Protein AF-A0AAX1EK00-F1 (afdb_monomer_lite)

Sequence (126 aa):
MDHYMSIADNIPKMEMKADSQSQAWARSARNVLIITCESIAETINQANVYAQKQDNPFFCLPANKQLTASVLNELIQQTYKEIPELQKDRMTVSEVAWIAVKKNFPCKQRSTHAKEMEHVSALFSH

Foldseek 3Di:
DVVLVVLVVCLVVLVVDPDPVSVVSSVVSVVVLQVVQVVLQVVLVVVQVVCVVVVGGLFADPPPDGSHSVNLSVLLVVQLVVDDPVCNVVDDSSRSSSVSRCVVGPDDPPPPVVVVVVVVVVVPPD

Radius of gyration: 20.54 Å; chains: 1; bounding box: 54×29×65 Å

Structure (mmCIF, N/CA/C/O backbone):
data_AF-A0AAX1EK00-F1
#
_entry.id   AF-A0AAX1EK00-F1
#
loop_
_atom_site.group_PDB
_atom_site.id
_atom_site.type_symbol
_atom_site.label_atom_id
_atom_site.label_alt_id
_atom_site.label_comp_id
_atom_site.label_asym_id
_atom_site.label_entity_id
_atom_site.label_seq_id
_atom_site.pdbx_PDB_ins_code
_atom_site.Cartn_x
_atom_site.Cartn_y
_atom_site.Cartn_z
_atom_site.occupancy
_atom_site.B_iso_or_equiv
_atom_site.auth_seq_id
_atom_site.auth_comp_id
_atom_site.auth_asym_id
_atom_site.auth_atom_id
_atom_site.pdbx_PDB_model_num
ATOM 1 N N . MET A 1 1 ? -0.930 10.242 -6.317 1.00 92.69 1 MET A N 1
ATOM 2 C CA . MET A 1 1 ? -0.972 8.773 -6.513 1.00 92.69 1 MET A CA 1
ATOM 3 C C . MET A 1 1 ? -0.282 8.308 -7.796 1.00 92.69 1 MET A C 1
ATOM 5 O O . MET A 1 1 ? 0.177 7.174 -7.862 1.00 92.69 1 MET A O 1
ATOM 9 N N . ASP A 1 2 ? -0.162 9.175 -8.796 1.00 90.62 2 ASP A N 1
ATOM 10 C CA . ASP A 1 2 ? 0.198 8.810 -10.172 1.00 90.62 2 ASP A CA 1
ATOM 11 C C . ASP A 1 2 ? 1.565 8.142 -10.300 1.00 90.62 2 ASP A C 1
ATOM 13 O O . ASP A 1 2 ? 1.695 7.129 -10.982 1.00 90.62 2 ASP A O 1
ATOM 17 N N . HIS A 1 3 ? 2.582 8.641 -9.588 1.00 94.19 3 HIS A N 1
ATOM 18 C CA . HIS A 1 3 ? 3.900 8.004 -9.570 1.00 94.19 3 HIS A CA 1
ATOM 19 C C . HIS A 1 3 ? 3.847 6.576 -9.023 1.00 94.19 3 HIS A C 1
ATOM 21 O O . HIS A 1 3 ? 4.479 5.689 -9.585 1.00 94.19 3 HIS A O 1
ATOM 27 N N . TYR A 1 4 ? 3.072 6.341 -7.963 1.00 96.94 4 TYR A N 1
ATOM 28 C CA . TYR A 1 4 ? 2.944 5.018 -7.357 1.00 96.94 4 TYR A CA 1
ATOM 29 C C . TYR A 1 4 ? 2.318 4.023 -8.339 1.00 96.94 4 TYR A C 1
ATOM 31 O O . TYR A 1 4 ? 2.888 2.962 -8.586 1.00 96.94 4 TYR A O 1
ATOM 39 N N . MET A 1 5 ? 1.189 4.396 -8.951 1.00 96.00 5 MET A N 1
ATOM 40 C CA . MET A 1 5 ? 0.497 3.535 -9.917 1.00 96.00 5 MET A CA 1
ATOM 41 C C . MET A 1 5 ? 1.311 3.340 -11.194 1.00 96.00 5 MET A C 1
ATOM 43 O O . MET A 1 5 ? 1.438 2.219 -11.670 1.00 96.00 5 MET A O 1
ATOM 47 N N . SER A 1 6 ? 1.955 4.397 -11.694 1.00 96.19 6 SER A N 1
ATOM 48 C CA . SER A 1 6 ? 2.850 4.309 -12.848 1.00 96.19 6 SER A CA 1
ATOM 49 C C . SER A 1 6 ? 4.021 3.356 -12.593 1.00 96.19 6 SER A C 1
ATOM 51 O O . SER A 1 6 ? 4.362 2.554 -13.462 1.00 96.19 6 SER A O 1
ATOM 53 N N . ILE A 1 7 ? 4.624 3.385 -11.399 1.00 97.75 7 ILE A N 1
ATOM 54 C CA . ILE A 1 7 ? 5.669 2.426 -11.022 1.00 97.75 7 ILE A CA 1
ATOM 55 C C . ILE A 1 7 ? 5.092 1.005 -10.985 1.00 97.75 7 ILE A C 1
ATOM 57 O O . ILE A 1 7 ? 5.634 0.115 -11.644 1.00 97.75 7 ILE A O 1
ATOM 61 N N . ALA A 1 8 ? 3.987 0.799 -10.262 1.00 97.44 8 ALA A N 1
ATOM 62 C CA . ALA A 1 8 ? 3.352 -0.508 -10.103 1.00 97.44 8 ALA A CA 1
ATOM 63 C C . ALA A 1 8 ? 2.974 -1.151 -11.449 1.00 97.44 8 ALA A C 1
ATOM 65 O O . ALA A 1 8 ? 3.308 -2.310 -11.690 1.00 97.44 8 ALA A O 1
ATOM 66 N N . ASP A 1 9 ? 2.367 -0.384 -12.355 1.00 97.12 9 ASP A N 1
ATOM 67 C CA . ASP A 1 9 ? 1.906 -0.864 -13.661 1.00 97.12 9 ASP A CA 1
ATOM 68 C C . ASP A 1 9 ? 3.054 -1.140 -14.646 1.00 97.12 9 ASP A C 1
ATOM 70 O O . ASP A 1 9 ? 2.889 -1.887 -15.617 1.00 97.12 9 ASP A O 1
ATOM 74 N N . ASN A 1 10 ? 4.225 -0.528 -14.440 1.00 97.81 10 ASN A N 1
ATOM 75 C CA . ASN A 1 10 ? 5.373 -0.687 -15.331 1.00 97.81 10 ASN A CA 1
ATOM 76 C C . ASN A 1 10 ? 6.355 -1.773 -14.882 1.00 97.81 10 ASN A C 1
ATOM 78 O O . ASN A 1 10 ? 7.062 -2.301 -15.740 1.00 97.81 10 ASN A O 1
ATOM 82 N N . ILE A 1 11 ? 6.376 -2.159 -13.600 1.00 97.69 11 ILE A N 1
ATOM 83 C CA . ILE A 1 11 ? 7.212 -3.270 -13.109 1.00 97.69 11 ILE A CA 1
ATOM 84 C C . ILE A 1 11 ? 7.031 -4.536 -13.966 1.00 97.69 11 ILE A C 1
ATOM 86 O O . ILE A 1 11 ? 8.031 -4.976 -14.535 1.00 97.69 11 ILE A O 1
ATOM 90 N N . PRO A 1 12 ? 5.809 -5.068 -14.192 1.00 96.75 12 PRO A N 1
ATOM 91 C CA . PRO A 1 12 ? 5.645 -6.296 -14.974 1.00 96.75 12 PRO A CA 1
ATOM 92 C C . PRO A 1 12 ? 6.159 -6.159 -16.412 1.00 96.75 12 PRO A C 1
ATOM 94 O O . PRO A 1 12 ? 6.794 -7.062 -16.948 1.00 96.75 12 PRO A O 1
ATOM 97 N N . LYS A 1 13 ? 5.942 -4.994 -17.037 1.00 96.94 13 LYS A N 1
ATOM 98 C CA . LYS A 1 13 ? 6.386 -4.724 -18.414 1.00 96.94 13 LYS A CA 1
ATOM 99 C C . LYS A 1 13 ? 7.907 -4.728 -18.525 1.00 96.94 13 LYS A C 1
ATOM 101 O O . LYS A 1 13 ? 8.445 -5.157 -19.540 1.00 96.94 13 LYS A O 1
ATOM 106 N N . MET A 1 14 ? 8.594 -4.222 -17.505 1.00 97.19 14 MET A N 1
ATOM 107 C CA . MET A 1 14 ? 10.054 -4.164 -17.471 1.00 97.19 14 MET A CA 1
ATOM 108 C C . MET A 1 14 ? 10.666 -5.522 -17.113 1.00 97.19 14 MET A C 1
ATOM 110 O O . MET A 1 14 ? 11.714 -5.863 -17.648 1.00 97.19 14 MET A O 1
ATOM 114 N N . GLU A 1 15 ? 9.981 -6.337 -16.309 1.00 94.88 15 GLU A N 1
ATOM 115 C CA . GLU A 1 15 ? 10.383 -7.720 -16.005 1.00 94.88 15 GLU A CA 1
ATOM 116 C C . GLU A 1 15 ? 10.272 -8.667 -17.202 1.00 94.88 15 GLU A C 1
ATOM 118 O O . GLU A 1 15 ? 11.009 -9.647 -17.280 1.00 94.88 15 GLU A O 1
ATOM 123 N N . MET A 1 16 ? 9.387 -8.380 -18.156 1.00 95.88 16 MET A N 1
ATOM 124 C CA . MET A 1 16 ? 9.291 -9.154 -19.398 1.00 95.88 16 MET A CA 1
ATOM 125 C C . MET A 1 16 ? 10.421 -8.842 -20.388 1.00 95.88 16 MET A C 1
ATOM 127 O O . MET A 1 16 ? 10.683 -9.633 -21.294 1.00 95.88 16 MET A O 1
ATOM 131 N N . LYS A 1 17 ? 11.092 -7.693 -20.248 1.00 95.81 17 LYS A N 1
ATOM 132 C CA . LYS A 1 17 ? 12.201 -7.312 -21.128 1.00 95.81 17 LYS A CA 1
ATOM 133 C C . LYS A 1 17 ? 13.475 -8.023 -20.688 1.00 95.81 17 LYS A C 1
ATOM 135 O O . LYS A 1 17 ? 13.896 -7.894 -19.546 1.00 95.81 17 LYS A O 1
ATOM 140 N N . ALA A 1 18 ? 14.121 -8.745 -21.597 1.00 87.88 18 ALA A N 1
ATOM 141 C CA . ALA A 1 18 ? 15.312 -9.536 -21.279 1.00 87.88 18 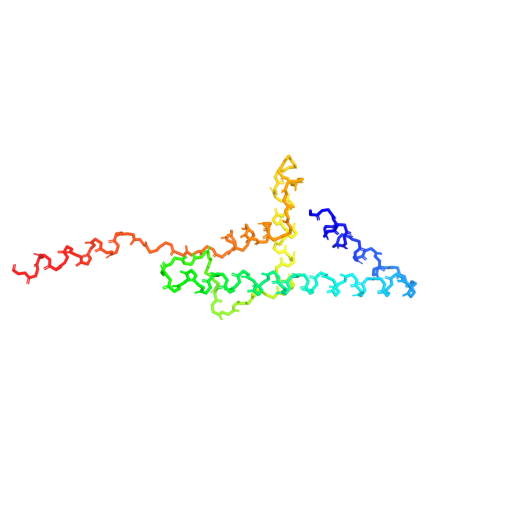ALA A CA 1
ATOM 142 C C . ALA A 1 18 ? 16.594 -8.702 -21.054 1.00 87.88 18 ALA A C 1
ATOM 144 O O . ALA A 1 18 ? 17.630 -9.266 -20.705 1.00 87.88 18 ALA A O 1
ATOM 145 N N . ASP A 1 19 ? 16.563 -7.381 -21.263 1.00 97.12 19 ASP A N 1
ATOM 146 C CA . ASP A 1 19 ? 17.742 -6.532 -21.103 1.00 97.12 19 ASP A CA 1
ATOM 147 C C . ASP A 1 19 ? 18.057 -6.234 -19.624 1.00 97.12 19 ASP A C 1
ATOM 149 O O . ASP A 1 19 ? 17.174 -6.058 -18.779 1.00 97.12 19 ASP A O 1
ATOM 153 N N . SER A 1 20 ? 19.350 -6.173 -19.298 1.00 96.25 20 SER A N 1
ATOM 154 C CA . SER A 1 20 ? 19.830 -6.033 -17.918 1.00 96.25 20 SER A CA 1
ATOM 155 C C . SER A 1 20 ? 19.399 -4.722 -17.257 1.00 96.25 20 SER A C 1
ATOM 157 O O . SER A 1 20 ? 19.174 -4.696 -16.043 1.00 96.25 20 SER A O 1
ATOM 159 N N . GLN A 1 21 ? 19.254 -3.650 -18.040 1.00 97.19 21 GLN A N 1
ATOM 160 C CA . GLN A 1 21 ? 18.844 -2.338 -17.555 1.00 97.19 21 GLN A CA 1
ATOM 161 C C . GLN A 1 21 ? 17.378 -2.351 -17.112 1.00 97.19 21 GLN A C 1
ATOM 163 O O . GLN A 1 21 ? 17.074 -1.891 -16.011 1.00 97.19 21 GLN A O 1
ATOM 168 N N . SER A 1 22 ? 16.482 -2.929 -17.913 1.00 97.50 22 SER A N 1
ATOM 169 C CA . SER A 1 22 ? 15.066 -3.065 -17.570 1.00 97.50 22 SER A CA 1
ATOM 170 C C . SER A 1 22 ? 14.862 -3.921 -16.323 1.00 97.50 22 SER A C 1
ATOM 172 O O . SER A 1 22 ? 14.101 -3.544 -15.431 1.00 97.50 22 SER A O 1
ATOM 174 N N . GLN A 1 23 ? 15.609 -5.021 -16.202 1.00 96.56 23 GLN A N 1
ATOM 175 C CA . GLN A 1 23 ? 15.580 -5.882 -15.018 1.00 96.56 23 GLN A CA 1
ATOM 176 C C . GLN A 1 23 ? 16.099 -5.168 -13.761 1.00 96.56 23 GLN A C 1
ATOM 178 O O . GLN A 1 23 ? 15.525 -5.301 -12.679 1.00 96.56 23 GLN A O 1
ATOM 183 N N . ALA A 1 24 ? 17.181 -4.391 -13.883 1.00 97.81 24 ALA A N 1
ATOM 184 C CA . ALA A 1 24 ? 17.706 -3.591 -12.777 1.00 97.81 24 ALA A CA 1
ATOM 185 C C . ALA A 1 24 ? 16.713 -2.507 -12.342 1.00 97.81 24 ALA A C 1
ATOM 187 O O . ALA A 1 24 ? 16.480 -2.339 -11.144 1.00 97.81 24 ALA A O 1
ATOM 188 N N . TRP A 1 25 ? 16.080 -1.827 -13.301 1.00 97.69 25 TRP A N 1
ATOM 189 C CA . TRP A 1 25 ? 15.024 -0.859 -13.024 1.00 97.69 25 TRP A CA 1
ATOM 190 C C . TRP A 1 25 ? 13.853 -1.507 -12.277 1.00 97.69 25 TRP A C 1
ATOM 192 O O . TRP A 1 25 ? 13.434 -0.978 -11.250 1.00 97.69 25 TRP A O 1
ATOM 202 N N . ALA A 1 26 ? 13.373 -2.674 -12.725 1.00 98.00 26 ALA A N 1
ATOM 203 C CA . ALA A 1 26 ? 12.247 -3.366 -12.095 1.00 98.00 26 ALA A CA 1
ATOM 204 C C . ALA A 1 26 ? 12.541 -3.750 -10.637 1.00 98.00 26 ALA A C 1
ATOM 206 O O . ALA A 1 26 ? 11.705 -3.527 -9.759 1.00 98.00 26 ALA A O 1
ATOM 207 N N . ARG A 1 27 ? 13.751 -4.251 -10.349 1.00 97.19 27 ARG A N 1
ATOM 208 C CA . ARG A 1 27 ? 14.186 -4.551 -8.973 1.00 97.19 27 ARG A CA 1
ATOM 209 C C . ARG A 1 27 ? 14.199 -3.302 -8.091 1.00 97.19 27 ARG A C 1
ATOM 211 O O . ARG A 1 27 ? 13.663 -3.330 -6.985 1.00 97.19 27 ARG A O 1
ATOM 218 N N . SER A 1 28 ? 14.765 -2.202 -8.582 1.00 98.00 28 SER A N 1
ATOM 219 C CA . SER A 1 28 ? 14.802 -0.935 -7.841 1.00 98.00 28 SER A CA 1
ATOM 220 C C . SER A 1 28 ? 13.400 -0.373 -7.600 1.00 98.00 28 SER A C 1
ATOM 222 O O . SER A 1 28 ? 13.075 0.016 -6.482 1.00 98.00 28 SER A O 1
ATOM 224 N N . ALA A 1 29 ? 12.543 -0.395 -8.622 1.00 98.12 29 ALA A N 1
ATOM 225 C CA . ALA A 1 29 ? 11.147 0.020 -8.540 1.00 98.12 29 ALA A CA 1
ATOM 226 C C . ALA A 1 29 ? 10.355 -0.800 -7.506 1.00 98.12 29 ALA A C 1
ATOM 228 O O . ALA A 1 29 ? 9.613 -0.228 -6.706 1.00 98.12 29 ALA A O 1
ATOM 229 N N . ARG A 1 30 ? 10.557 -2.125 -7.455 1.00 97.50 30 ARG A N 1
ATOM 230 C CA . ARG A 1 30 ? 9.970 -2.981 -6.411 1.00 97.50 30 ARG A CA 1
ATOM 231 C C . ARG A 1 30 ? 10.412 -2.565 -5.017 1.00 97.50 30 ARG A C 1
ATOM 233 O O . ARG A 1 30 ? 9.559 -2.441 -4.147 1.00 97.50 30 ARG A O 1
ATOM 240 N N . ASN A 1 31 ? 11.702 -2.306 -4.809 1.00 98.25 31 ASN A N 1
ATOM 241 C CA . ASN A 1 31 ? 12.201 -1.867 -3.504 1.00 98.25 31 ASN A CA 1
ATOM 242 C C . ASN A 1 31 ? 11.585 -0.529 -3.073 1.00 98.25 31 ASN A C 1
ATOM 244 O O . ASN A 1 31 ? 11.231 -0.377 -1.908 1.00 98.25 31 ASN A O 1
ATOM 248 N N . VAL A 1 32 ? 11.379 0.409 -4.006 1.00 98.06 32 VAL A N 1
ATOM 249 C CA . VAL A 1 32 ? 10.667 1.666 -3.722 1.00 98.06 32 VAL A CA 1
ATOM 250 C C . VAL A 1 32 ? 9.240 1.394 -3.241 1.00 98.06 32 VAL A C 1
ATOM 252 O O . VAL A 1 32 ? 8.832 1.947 -2.219 1.00 98.06 32 VAL A O 1
ATOM 255 N N . LEU A 1 33 ? 8.485 0.530 -3.931 1.00 98.19 33 LEU A N 1
ATOM 256 C CA . LEU A 1 33 ? 7.129 0.171 -3.498 1.00 98.19 33 LEU A CA 1
ATOM 257 C C . LEU A 1 33 ? 7.126 -0.566 -2.155 1.00 98.19 33 LEU A C 1
ATOM 259 O O . LEU A 1 33 ? 6.274 -0.267 -1.322 1.00 98.19 33 LEU A O 1
ATOM 263 N N . ILE A 1 34 ? 8.075 -1.480 -1.929 1.00 98.44 3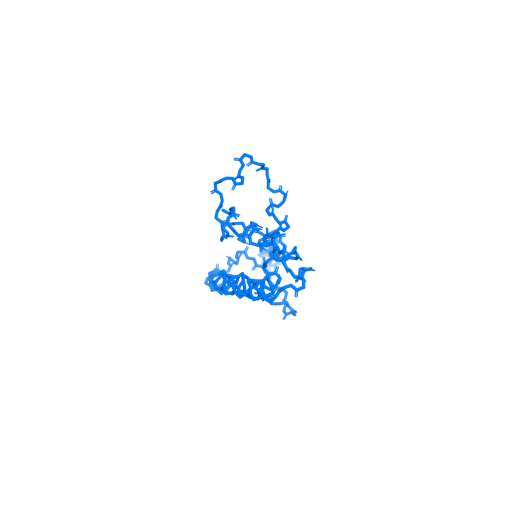4 ILE A N 1
ATOM 264 C CA . ILE A 1 34 ? 8.207 -2.227 -0.671 1.00 98.44 34 ILE A CA 1
ATOM 265 C C . ILE A 1 34 ? 8.428 -1.258 0.487 1.00 98.44 34 ILE A C 1
ATOM 267 O O . ILE A 1 34 ? 7.587 -1.202 1.375 1.00 98.44 34 ILE A O 1
ATOM 271 N N . ILE A 1 35 ? 9.475 -0.430 0.429 1.00 98.38 35 ILE A N 1
ATOM 272 C CA . ILE A 1 35 ? 9.816 0.513 1.506 1.00 98.38 35 ILE A CA 1
ATOM 273 C C . ILE A 1 35 ? 8.669 1.503 1.743 1.00 98.38 35 ILE A C 1
ATOM 275 O O . ILE A 1 35 ? 8.333 1.808 2.888 1.00 98.38 35 ILE A O 1
ATOM 279 N N . THR A 1 36 ? 8.023 1.978 0.672 1.00 98.31 36 THR A N 1
ATOM 280 C CA . THR A 1 36 ? 6.851 2.861 0.782 1.00 98.31 36 THR A CA 1
ATOM 281 C C . THR A 1 36 ? 5.719 2.169 1.541 1.00 98.31 36 THR A C 1
ATOM 283 O O . THR A 1 36 ? 5.153 2.746 2.468 1.00 98.31 36 THR A O 1
ATOM 286 N N . CYS A 1 37 ? 5.398 0.924 1.185 1.00 98.56 37 CYS A N 1
ATOM 287 C CA . CYS A 1 37 ? 4.326 0.179 1.835 1.00 98.56 37 CYS A CA 1
ATOM 288 C C . CYS A 1 37 ? 4.683 -0.214 3.271 1.00 98.56 37 CYS A C 1
ATOM 290 O O . CYS A 1 37 ? 3.821 -0.109 4.131 1.00 98.56 37 CYS A O 1
ATOM 292 N N . GLU A 1 38 ? 5.923 -0.604 3.568 1.00 98.44 38 GLU A N 1
ATOM 293 C CA . GLU A 1 38 ? 6.373 -0.874 4.943 1.00 98.44 38 GLU A CA 1
ATOM 294 C C . GLU A 1 38 ? 6.236 0.371 5.821 1.00 98.44 38 GLU A C 1
ATOM 296 O O . GLU A 1 38 ? 5.656 0.303 6.902 1.00 98.44 38 GLU A O 1
ATOM 301 N N . SER A 1 39 ? 6.674 1.529 5.318 1.00 98.44 39 SER A N 1
ATOM 302 C CA . SER A 1 39 ? 6.592 2.804 6.043 1.00 98.44 39 SER A CA 1
ATOM 303 C C . SER A 1 39 ? 5.143 3.209 6.336 1.00 98.44 39 SER A C 1
ATOM 305 O O . SER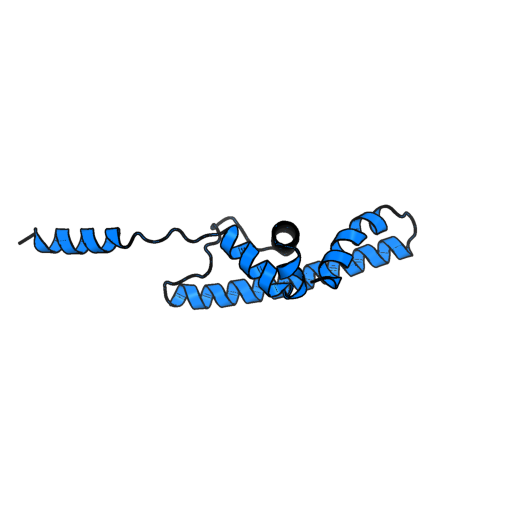 A 1 39 ? 4.820 3.653 7.441 1.00 98.44 39 SER A O 1
ATOM 307 N N . ILE A 1 40 ? 4.248 3.041 5.357 1.00 98.50 40 ILE A N 1
ATOM 308 C CA . ILE A 1 40 ? 2.819 3.323 5.532 1.00 98.50 40 ILE A CA 1
ATOM 309 C C . ILE A 1 40 ? 2.190 2.294 6.476 1.00 98.50 40 ILE A C 1
ATOM 311 O O . ILE A 1 40 ? 1.474 2.684 7.393 1.00 98.50 40 ILE A O 1
ATOM 315 N N . ALA A 1 41 ? 2.460 1.000 6.293 1.00 98.12 41 ALA A N 1
ATOM 316 C CA . ALA A 1 41 ? 1.916 -0.060 7.134 1.00 98.12 41 ALA A CA 1
ATOM 317 C C . ALA A 1 41 ? 2.299 0.138 8.602 1.00 98.12 41 ALA A C 1
ATOM 319 O O . ALA A 1 41 ? 1.432 0.057 9.470 1.00 98.12 41 ALA A O 1
ATOM 320 N N . GLU A 1 42 ? 3.566 0.451 8.870 1.00 97.69 42 GLU A N 1
ATOM 321 C CA . GLU A 1 42 ? 4.064 0.753 10.209 1.00 97.69 42 GLU A CA 1
ATOM 322 C C . GLU A 1 42 ? 3.315 1.946 10.807 1.00 97.69 42 GLU A C 1
ATOM 324 O O . GLU A 1 42 ? 2.736 1.840 11.886 1.00 97.69 42 GLU A O 1
ATOM 329 N N . THR A 1 43 ? 3.226 3.051 10.063 1.00 97.81 43 THR A N 1
ATOM 330 C CA . THR A 1 43 ? 2.523 4.265 10.505 1.00 97.81 43 THR A CA 1
ATOM 331 C C . THR A 1 43 ? 1.049 3.989 10.826 1.00 97.81 43 THR A C 1
ATOM 333 O O . THR A 1 43 ? 0.535 4.407 11.865 1.00 97.81 43 THR A O 1
ATOM 336 N N . ILE A 1 44 ? 0.356 3.257 9.950 1.00 97.38 44 ILE A N 1
ATOM 337 C CA . ILE A 1 44 ? -1.063 2.920 10.102 1.00 97.38 44 ILE A CA 1
ATOM 338 C C . ILE A 1 44 ? -1.281 1.969 11.285 1.00 97.38 44 ILE A C 1
ATOM 340 O O . ILE A 1 44 ? -2.217 2.160 12.065 1.00 97.38 44 ILE A O 1
ATOM 344 N N . ASN A 1 45 ? -0.406 0.977 11.461 1.00 96.31 45 ASN A N 1
ATOM 345 C CA . ASN A 1 45 ? -0.453 0.064 12.600 1.00 96.31 45 ASN A CA 1
ATOM 346 C C . ASN A 1 45 ? -0.195 0.800 13.916 1.00 96.31 45 ASN A C 1
ATOM 348 O O . ASN A 1 45 ? -0.960 0.616 14.860 1.00 96.31 45 ASN A O 1
ATOM 352 N N . GLN A 1 46 ? 0.814 1.673 13.976 1.00 96.62 46 GLN A N 1
ATOM 353 C CA . GLN A 1 46 ? 1.091 2.496 15.154 1.00 96.62 46 GLN A CA 1
ATOM 354 C C . GLN A 1 46 ? -0.113 3.371 15.513 1.00 96.62 46 GLN A C 1
ATOM 356 O O . GLN A 1 46 ? -0.578 3.338 16.654 1.00 96.62 46 GLN A O 1
ATOM 361 N N . ALA A 1 47 ? -0.681 4.089 14.538 1.00 96.69 47 ALA A N 1
ATOM 362 C CA . ALA A 1 47 ? -1.889 4.889 14.739 1.00 96.69 47 ALA A CA 1
ATOM 363 C C . ALA A 1 47 ? -3.052 4.041 15.283 1.00 96.69 47 ALA A C 1
ATOM 365 O O . ALA A 1 47 ? -3.749 4.453 16.212 1.00 96.69 47 ALA A O 1
ATOM 366 N N . ASN A 1 48 ? -3.232 2.829 14.756 1.00 96.38 48 ASN A N 1
ATOM 367 C CA . ASN A 1 48 ? -4.268 1.915 15.220 1.00 96.38 48 ASN A CA 1
ATOM 368 C C . ASN A 1 48 ? -4.012 1.390 16.635 1.00 96.38 48 ASN A C 1
ATOM 370 O O . ASN A 1 48 ? -4.956 1.285 17.408 1.00 96.38 48 ASN A O 1
ATOM 374 N N . VAL A 1 49 ? -2.760 1.118 17.014 1.00 95.31 49 VAL A N 1
ATOM 375 C CA . VAL A 1 49 ? -2.393 0.745 18.391 1.00 95.31 49 VAL A CA 1
ATOM 376 C C . VAL A 1 49 ? -2.752 1.866 19.370 1.00 95.31 49 VAL A C 1
ATOM 378 O O . VAL A 1 49 ? -3.280 1.592 20.448 1.00 95.31 49 VAL A O 1
ATOM 381 N N . TYR A 1 50 ? -2.526 3.134 19.013 1.00 96.81 50 TYR A N 1
ATOM 382 C CA . TYR A 1 50 ? -2.961 4.259 19.850 1.00 96.81 50 TYR A CA 1
ATOM 383 C C . TYR A 1 50 ? -4.485 4.345 19.967 1.00 96.81 50 TYR A C 1
ATOM 385 O O . TYR A 1 50 ? -4.998 4.593 21.057 1.00 96.81 50 TYR A O 1
ATOM 393 N N . ALA A 1 51 ? -5.206 4.099 18.875 1.00 95.06 51 ALA A N 1
ATOM 394 C CA . ALA A 1 51 ? -6.665 4.116 18.852 1.00 95.06 51 ALA A CA 1
ATOM 395 C C . ALA A 1 51 ? -7.280 2.934 19.633 1.00 95.06 51 ALA A C 1
ATOM 397 O O . ALA A 1 51 ? -8.268 3.097 20.348 1.00 95.06 51 ALA A O 1
ATOM 398 N N . GLN A 1 52 ? -6.643 1.758 19.593 1.00 93.44 52 GLN A N 1
ATOM 399 C CA . GLN A 1 52 ? -7.010 0.581 20.391 1.00 93.44 52 GLN A CA 1
ATOM 400 C C . GLN A 1 52 ? -6.932 0.849 21.896 1.00 93.44 52 GLN A C 1
ATOM 402 O O . GLN A 1 52 ? -7.815 0.418 22.630 1.00 93.44 52 GLN A O 1
ATOM 407 N N . LYS A 1 53 ? -5.923 1.600 22.361 1.00 94.25 53 LYS A N 1
ATOM 408 C CA . LYS A 1 53 ? -5.803 2.001 23.778 1.00 94.25 53 LYS A CA 1
ATOM 409 C C . LYS A 1 53 ? -6.952 2.897 24.252 1.00 94.25 53 LYS A C 1
ATOM 411 O O . LYS A 1 53 ? -7.130 3.055 25.453 1.00 94.25 53 LYS A O 1
ATOM 416 N N . GLN A 1 54 ? -7.702 3.485 23.322 1.00 94.44 54 GLN A N 1
ATOM 417 C CA . GLN A 1 54 ? -8.885 4.307 23.579 1.00 94.44 54 GLN A CA 1
ATOM 418 C C . GLN A 1 54 ? -10.187 3.546 23.276 1.00 94.44 54 GLN A C 1
ATOM 420 O O . GLN A 1 54 ? -11.220 4.171 23.052 1.00 94.44 54 GLN A O 1
ATOM 425 N N . ASP A 1 55 ? -10.134 2.209 23.200 1.00 90.50 55 ASP A N 1
ATOM 426 C CA . ASP A 1 55 ? -11.259 1.336 22.836 1.00 90.50 55 ASP A CA 1
ATOM 427 C C . ASP A 1 55 ? -11.918 1.682 21.481 1.00 90.50 55 ASP A C 1
ATOM 429 O O . ASP A 1 55 ? -13.055 1.290 21.213 1.00 90.50 55 ASP A O 1
ATOM 433 N N . ASN A 1 56 ? -11.203 2.386 20.594 1.00 93.31 56 ASN A N 1
ATOM 434 C CA . ASN A 1 56 ? -11.714 2.842 19.301 1.00 93.31 56 ASN A CA 1
ATOM 435 C C . ASN A 1 56 ? -10.715 2.582 18.154 1.00 93.31 56 ASN A C 1
ATOM 437 O O . ASN A 1 56 ? -10.237 3.529 17.529 1.00 93.31 56 ASN A O 1
ATOM 441 N N . PRO A 1 57 ? -10.353 1.316 17.871 1.00 95.25 57 PRO A N 1
ATOM 442 C CA . PRO A 1 57 ? -9.501 0.976 16.731 1.00 95.25 57 PRO A CA 1
ATOM 443 C C . PRO A 1 57 ? -10.060 1.507 15.406 1.00 95.25 57 PRO A C 1
ATOM 445 O O . PRO A 1 57 ? -11.255 1.411 15.132 1.00 95.25 57 PRO A O 1
ATOM 448 N N . PHE A 1 58 ? -9.176 1.976 14.526 1.00 95.12 58 PHE A N 1
ATOM 449 C CA . PHE A 1 58 ? -9.545 2.361 13.164 1.00 95.12 58 PHE A CA 1
ATOM 450 C C . PHE A 1 58 ? -9.872 1.148 12.284 1.00 95.12 58 PHE A C 1
ATOM 452 O O . PHE A 1 58 ? -10.718 1.252 11.393 1.00 95.12 58 PHE A O 1
ATOM 459 N N . PHE A 1 59 ? -9.199 0.019 12.523 1.00 95.81 59 PHE A N 1
ATOM 460 C CA . PHE A 1 59 ? -9.393 -1.259 11.831 1.00 95.81 59 PHE A CA 1
ATOM 461 C C . PHE A 1 59 ? -8.980 -2.437 12.729 1.00 95.81 59 PHE A C 1
ATOM 463 O O . PHE A 1 59 ? -8.222 -2.272 13.686 1.00 95.81 59 PHE A O 1
ATOM 470 N N . CYS A 1 60 ? -9.455 -3.641 12.413 1.00 94.75 60 CYS A N 1
ATOM 471 C CA . CYS A 1 60 ? -9.231 -4.841 13.216 1.00 94.75 60 CYS A CA 1
ATOM 472 C C . CYS A 1 60 ? -8.620 -5.951 12.364 1.00 94.75 60 CYS A C 1
ATOM 474 O O . CYS A 1 60 ? -9.321 -6.683 11.664 1.00 94.75 60 CYS A O 1
ATOM 476 N N . LEU A 1 61 ? -7.295 -6.072 12.435 1.00 91.88 61 LEU A N 1
ATOM 477 C CA . LEU A 1 61 ? -6.552 -7.101 11.720 1.00 91.88 61 LEU A CA 1
ATOM 478 C C . LEU A 1 61 ? -6.739 -8.469 12.413 1.00 91.88 61 LEU A C 1
ATOM 480 O O . LEU A 1 61 ? -6.566 -8.554 13.631 1.00 91.88 61 LEU A O 1
ATOM 484 N N . PRO A 1 62 ? -7.083 -9.547 11.684 1.00 89.69 62 PRO A N 1
ATOM 485 C CA . PRO A 1 62 ? -7.137 -10.892 12.258 1.00 89.69 62 PRO A CA 1
ATOM 486 C C . PRO A 1 62 ? -5.776 -11.336 12.812 1.00 89.69 62 PRO A C 1
ATOM 488 O O . PRO A 1 62 ? -4.743 -11.010 12.235 1.00 89.69 62 PRO A O 1
ATOM 491 N N . ALA A 1 63 ? -5.766 -12.144 13.878 1.00 85.69 63 ALA A N 1
ATOM 492 C CA . ALA A 1 63 ? -4.538 -12.566 14.570 1.00 85.69 63 ALA A CA 1
ATOM 493 C C . ALA A 1 63 ? -3.513 -13.302 13.679 1.00 85.69 63 ALA A C 1
ATOM 495 O O . ALA A 1 63 ? -2.328 -13.331 13.988 1.00 85.69 63 ALA A O 1
ATOM 496 N N . ASN A 1 64 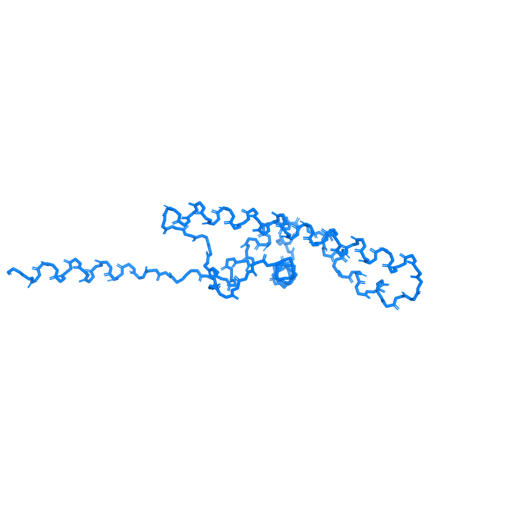? -3.958 -13.896 12.570 1.00 88.38 64 ASN A N 1
ATOM 497 C CA . ASN A 1 64 ? -3.124 -14.608 11.599 1.00 88.38 64 ASN A CA 1
ATOM 498 C C . ASN A 1 64 ? -2.792 -13.777 10.346 1.00 88.38 64 ASN A C 1
ATOM 500 O O . ASN A 1 64 ? -2.332 -14.327 9.344 1.00 88.38 64 ASN A O 1
ATOM 504 N N . LYS A 1 65 ? -3.078 -12.474 10.358 1.00 89.25 65 LYS A N 1
ATOM 505 C CA . LYS A 1 65 ? -2.804 -11.566 9.246 1.00 89.25 65 LYS A CA 1
ATOM 506 C C . LYS A 1 65 ? -1.819 -10.497 9.691 1.00 89.25 65 LYS A C 1
ATOM 508 O O . LYS A 1 65 ? -1.857 -10.027 10.820 1.00 89.25 65 LYS A O 1
ATOM 513 N N . GLN A 1 66 ? -0.958 -10.101 8.764 1.00 91.38 66 GLN A N 1
ATOM 514 C CA . GLN A 1 66 ? -0.064 -8.964 8.911 1.00 91.38 66 GLN A CA 1
ATOM 515 C C . GLN A 1 66 ? -0.260 -8.049 7.708 1.00 91.38 66 GLN A C 1
ATOM 517 O O . GLN A 1 66 ? -0.467 -8.519 6.586 1.00 91.38 66 GLN A O 1
ATOM 522 N N . LEU A 1 67 ? -0.176 -6.745 7.944 1.00 94.25 67 LEU A N 1
ATOM 523 C CA . LEU A 1 67 ? -0.171 -5.751 6.883 1.00 94.25 67 LEU A CA 1
ATOM 524 C C . LEU A 1 67 ? 1.232 -5.669 6.261 1.00 94.25 67 LEU A C 1
ATOM 526 O O . LEU A 1 67 ? 1.973 -4.722 6.495 1.00 94.25 67 LEU A O 1
ATOM 530 N N . THR A 1 68 ? 1.631 -6.716 5.536 1.00 96.31 68 THR A N 1
ATOM 531 C CA . THR A 1 68 ? 2.926 -6.764 4.840 1.00 96.31 68 THR A CA 1
ATOM 532 C C . THR A 1 68 ? 2.947 -5.803 3.653 1.00 96.31 68 THR A C 1
ATOM 534 O O . THR A 1 68 ? 1.896 -5.391 3.157 1.00 96.31 68 THR A O 1
ATOM 537 N N . ALA A 1 69 ? 4.140 -5.495 3.139 1.00 97.12 69 ALA A N 1
ATOM 538 C CA . ALA A 1 69 ? 4.298 -4.635 1.969 1.00 97.12 69 ALA A CA 1
ATOM 539 C C . ALA A 1 69 ? 3.498 -5.126 0.748 1.00 97.12 69 ALA A C 1
ATOM 541 O O . ALA A 1 69 ? 2.836 -4.325 0.095 1.00 97.12 69 ALA A O 1
ATOM 542 N N . SER A 1 70 ? 3.516 -6.438 0.465 1.00 96.25 70 SER A N 1
ATOM 543 C CA . SER A 1 70 ? 2.757 -7.023 -0.654 1.00 96.25 70 SER A CA 1
ATOM 544 C C . SER A 1 70 ? 1.257 -6.858 -0.453 1.00 96.25 70 SER A C 1
ATOM 546 O O . SER A 1 70 ? 0.576 -6.348 -1.338 1.00 96.25 70 SER A O 1
ATOM 548 N N . VAL A 1 71 ? 0.760 -7.217 0.738 1.00 96.94 71 VAL A N 1
ATOM 549 C CA . VAL A 1 71 ? -0.666 -7.102 1.072 1.00 96.94 71 VAL A CA 1
ATOM 550 C C . VAL A 1 71 ? -1.119 -5.652 0.948 1.00 96.94 71 VAL A C 1
ATOM 552 O O . VAL A 1 71 ? -2.133 -5.379 0.315 1.00 96.94 71 VAL A O 1
ATOM 555 N N . LEU A 1 72 ? -0.367 -4.704 1.510 1.00 98.12 72 LEU A N 1
ATOM 556 C CA . LEU A 1 72 ? -0.747 -3.298 1.448 1.00 98.12 72 LEU A CA 1
ATOM 557 C C . LEU A 1 72 ? -0.684 -2.742 0.018 1.00 98.12 72 LEU A C 1
ATOM 559 O O . LEU A 1 72 ? -1.587 -2.013 -0.380 1.00 98.12 72 LEU A O 1
ATOM 563 N N . ASN A 1 73 ? 0.330 -3.113 -0.766 1.00 98.12 73 ASN A N 1
ATOM 564 C CA . ASN A 1 73 ? 0.441 -2.725 -2.172 1.00 98.12 73 ASN A CA 1
ATOM 565 C C . ASN A 1 73 ? -0.757 -3.221 -2.999 1.00 98.12 73 ASN A C 1
ATOM 567 O O . ASN A 1 73 ? -1.359 -2.449 -3.744 1.00 98.12 73 ASN A O 1
ATOM 571 N N . GLU A 1 74 ? -1.147 -4.486 -2.831 1.00 97.50 74 GLU A N 1
ATOM 572 C CA . GLU A 1 74 ? -2.329 -5.059 -3.485 1.00 97.50 74 GLU A CA 1
ATOM 573 C C . GLU A 1 74 ? -3.606 -4.307 -3.096 1.00 97.50 74 GLU A C 1
ATOM 575 O O . GLU A 1 74 ? -4.379 -3.902 -3.966 1.00 97.50 74 GLU A O 1
ATOM 580 N N . LEU A 1 75 ? -3.791 -4.052 -1.798 1.00 97.94 75 LEU A N 1
ATOM 581 C CA . LEU A 1 75 ? -4.934 -3.312 -1.268 1.00 97.94 75 LEU A CA 1
ATOM 582 C C . LEU A 1 75 ? -5.009 -1.878 -1.812 1.00 97.94 75 LEU A C 1
ATOM 584 O O . LEU A 1 75 ? -6.096 -1.429 -2.185 1.00 97.94 75 LEU A O 1
ATOM 588 N N . ILE A 1 76 ? -3.877 -1.169 -1.893 1.00 98.12 76 ILE A N 1
ATOM 589 C CA . ILE A 1 76 ? -3.796 0.181 -2.470 1.00 98.12 76 ILE A CA 1
ATOM 590 C C . ILE A 1 76 ? -4.200 0.148 -3.943 1.00 98.12 76 ILE A C 1
ATOM 592 O O . ILE A 1 76 ? -5.065 0.921 -4.350 1.00 98.12 76 ILE A O 1
ATOM 596 N N . GLN A 1 77 ? -3.615 -0.749 -4.741 1.00 97.56 77 GLN A N 1
ATOM 597 C CA . GLN A 1 77 ? -3.904 -0.825 -6.174 1.00 97.56 77 GLN A CA 1
ATOM 598 C C . GLN A 1 77 ? -5.366 -1.194 -6.453 1.00 97.56 77 GLN A C 1
ATOM 600 O O . GLN A 1 77 ? -5.981 -0.616 -7.348 1.00 97.56 77 GLN A O 1
ATOM 605 N N . GLN A 1 78 ? -5.931 -2.143 -5.700 1.00 97.31 78 GLN A N 1
ATOM 606 C CA . GLN A 1 78 ? -7.339 -2.531 -5.825 1.00 97.31 78 GLN A CA 1
ATOM 607 C C . GLN A 1 78 ? -8.260 -1.371 -5.449 1.00 97.31 78 GLN A C 1
ATOM 609 O O . GLN A 1 78 ? -9.120 -0.991 -6.238 1.00 97.31 78 GLN A O 1
ATOM 614 N N . THR A 1 79 ? -8.025 -0.750 -4.292 1.00 96.88 79 THR A N 1
ATOM 615 C CA . THR A 1 79 ? -8.849 0.365 -3.808 1.00 96.88 79 THR A CA 1
ATOM 616 C C . THR A 1 79 ? -8.759 1.567 -4.743 1.00 96.88 79 THR A C 1
ATOM 618 O O . THR A 1 79 ? -9.776 2.176 -5.056 1.00 96.88 79 THR A O 1
ATOM 621 N N . TYR A 1 80 ? -7.569 1.888 -5.261 1.00 95.69 80 TYR A N 1
ATOM 622 C CA . TYR A 1 80 ? -7.403 2.980 -6.218 1.00 95.69 80 TYR A CA 1
ATOM 623 C C . TYR A 1 80 ? -8.231 2.766 -7.488 1.00 95.69 80 TYR A C 1
ATOM 625 O O . TYR A 1 80 ? -8.856 3.707 -7.965 1.00 95.69 80 TYR A O 1
ATOM 633 N N . LYS A 1 81 ? -8.309 1.534 -8.009 1.00 94.31 81 LYS A N 1
ATOM 634 C CA . LYS A 1 81 ? -9.132 1.211 -9.190 1.00 94.31 81 LYS A CA 1
ATOM 635 C C . LYS A 1 81 ? -10.632 1.405 -8.949 1.00 94.31 81 LYS A C 1
ATOM 637 O O . LYS A 1 81 ? -11.352 1.688 -9.901 1.00 94.31 81 LYS A O 1
ATOM 642 N N . GLU A 1 82 ? -11.087 1.275 -7.707 1.00 94.62 82 GLU A N 1
ATOM 643 C CA . GLU A 1 82 ? -12.492 1.443 -7.316 1.00 94.62 82 GLU A CA 1
ATOM 644 C C . GLU A 1 82 ? -12.877 2.904 -7.026 1.00 94.62 82 GLU A C 1
ATOM 646 O O . GLU A 1 82 ? -14.064 3.233 -7.014 1.00 94.62 82 GLU A O 1
ATOM 651 N N . ILE A 1 83 ? -11.903 3.788 -6.778 1.00 92.44 83 ILE A N 1
ATOM 652 C CA . ILE A 1 83 ? -12.161 5.204 -6.492 1.00 92.44 83 ILE A CA 1
ATOM 653 C C . ILE A 1 83 ? -12.633 5.915 -7.778 1.00 92.44 83 ILE A C 1
ATOM 655 O O . ILE A 1 83 ? -12.027 5.733 -8.836 1.00 92.44 83 ILE A O 1
ATOM 659 N N . PRO A 1 84 ? -13.690 6.751 -7.729 1.00 92.38 84 PRO A N 1
ATOM 660 C CA . PRO A 1 84 ? -14.119 7.535 -8.887 1.00 92.38 84 PRO A CA 1
ATOM 661 C C . PRO A 1 84 ? -13.014 8.467 -9.397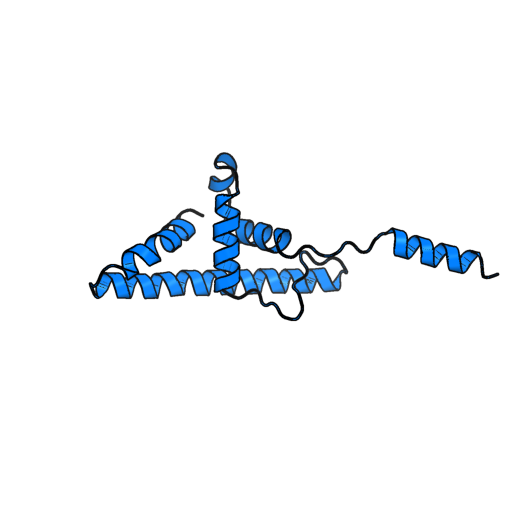 1.00 92.38 84 PRO A C 1
ATOM 663 O O . PRO A 1 84 ? -12.333 9.104 -8.597 1.00 92.38 84 PRO A O 1
ATOM 666 N N . GLU A 1 85 ? -12.883 8.621 -10.718 1.00 87.62 85 GLU A N 1
ATOM 667 C CA . GLU A 1 85 ? -11.780 9.382 -11.337 1.00 87.62 85 GLU A CA 1
ATOM 668 C C . GLU A 1 85 ? -11.641 10.807 -10.783 1.00 87.62 85 GLU A C 1
ATOM 670 O O . GLU A 1 85 ? -10.560 11.222 -10.387 1.00 87.62 85 GLU A O 1
ATOM 675 N N . LEU A 1 86 ? -12.768 11.509 -10.617 1.00 85.81 86 LEU A N 1
ATOM 676 C CA . LEU A 1 86 ? -12.818 12.867 -10.057 1.00 85.81 86 LEU A CA 1
ATOM 677 C C . LEU A 1 86 ? -12.251 12.979 -8.631 1.00 85.81 86 LEU A C 1
ATOM 679 O O . LEU A 1 86 ? -11.919 14.076 -8.184 1.00 85.81 86 LEU A O 1
ATOM 683 N N . GLN A 1 87 ? -12.196 11.870 -7.891 1.00 84.88 87 GLN A N 1
ATOM 684 C CA . GLN A 1 87 ? -11.654 11.821 -6.536 1.00 84.88 87 GLN A CA 1
ATOM 685 C C . GLN A 1 87 ? -10.183 11.392 -6.523 1.00 84.88 87 GLN A C 1
ATOM 687 O O . GLN A 1 87 ? -9.452 11.833 -5.639 1.00 84.88 87 GLN A O 1
ATOM 692 N N . LYS A 1 88 ? -9.726 10.596 -7.502 1.00 86.19 88 LYS A N 1
ATOM 693 C CA . LYS A 1 88 ? -8.363 10.034 -7.549 1.00 86.19 88 LYS A CA 1
ATOM 694 C C . LYS A 1 88 ? -7.263 11.092 -7.519 1.00 86.19 88 LYS A C 1
ATOM 696 O O . LYS A 1 88 ? -6.300 10.923 -6.769 1.00 86.19 88 LYS A O 1
ATOM 701 N N . ASP A 1 89 ? -7.427 12.179 -8.271 1.00 81.44 89 ASP A N 1
ATOM 702 C CA . ASP A 1 89 ? -6.412 13.238 -8.429 1.00 81.44 89 ASP A CA 1
ATOM 703 C C . ASP A 1 89 ? -6.060 13.951 -7.118 1.00 81.44 89 ASP A C 1
ATOM 705 O O . ASP A 1 89 ? -5.036 14.624 -7.010 1.00 81.44 89 ASP A O 1
ATOM 709 N N . ARG A 1 90 ? -6.906 13.810 -6.095 1.00 86.25 90 ARG A N 1
ATOM 710 C CA . ARG A 1 90 ? -6.744 14.489 -4.807 1.00 86.25 90 ARG A CA 1
ATOM 711 C C . ARG A 1 90 ? -6.139 13.601 -3.730 1.00 86.25 90 ARG A C 1
ATOM 713 O O . ARG A 1 90 ? -5.926 14.088 -2.627 1.00 86.25 90 ARG A O 1
ATOM 720 N N . MET A 1 91 ? -5.883 12.325 -4.026 1.00 92.94 91 MET A N 1
ATOM 721 C CA . MET A 1 91 ? -5.495 11.356 -3.005 1.00 92.94 91 MET A CA 1
ATOM 722 C C . MET A 1 91 ? -4.005 11.021 -3.038 1.00 92.94 91 MET A C 1
ATOM 724 O O . MET A 1 91 ? -3.383 10.748 -4.075 1.00 92.94 91 MET A O 1
ATOM 728 N N . THR A 1 92 ? -3.432 10.987 -1.845 1.00 96.19 92 THR A N 1
ATOM 729 C CA . THR A 1 92 ? -2.104 10.455 -1.559 1.00 96.19 92 THR A CA 1
ATOM 730 C C . THR A 1 92 ? -2.137 8.931 -1.438 1.00 96.19 92 THR A C 1
ATOM 732 O O . THR A 1 92 ? -3.183 8.319 -1.223 1.00 96.19 92 THR A O 1
ATOM 735 N N . VAL A 1 93 ? -0.963 8.300 -1.535 1.00 97.25 93 VAL A N 1
ATOM 736 C CA . VAL A 1 93 ? -0.819 6.846 -1.331 1.00 97.25 93 VAL A CA 1
ATOM 737 C C . VAL A 1 93 ? -1.315 6.439 0.059 1.00 97.25 93 VAL A C 1
ATOM 739 O O . VAL A 1 93 ? -2.038 5.455 0.190 1.00 97.25 93 VAL A O 1
ATOM 742 N N . SER A 1 94 ? -0.981 7.224 1.086 1.00 97.38 94 SER A N 1
ATOM 743 C CA . SER A 1 94 ? -1.355 6.950 2.476 1.00 97.38 94 SER A CA 1
ATOM 744 C C . SER A 1 94 ? -2.862 7.050 2.719 1.00 97.38 94 SER A C 1
ATOM 746 O O . SER A 1 94 ? -3.406 6.239 3.463 1.00 97.38 94 SER A O 1
ATOM 748 N N . GLU A 1 95 ? -3.561 7.994 2.083 1.00 96.75 95 GLU A N 1
ATOM 749 C CA . GLU A 1 95 ? -5.025 8.102 2.195 1.00 96.75 95 GLU A CA 1
ATOM 750 C C . GLU A 1 95 ? -5.730 6.916 1.539 1.00 96.75 95 GLU A C 1
ATOM 752 O O . GLU A 1 95 ? -6.634 6.326 2.134 1.00 96.75 95 GLU A O 1
ATOM 757 N N . VAL A 1 96 ? -5.288 6.519 0.340 1.00 97.69 96 VAL A N 1
ATOM 758 C CA . VAL A 1 96 ? -5.820 5.324 -0.330 1.00 97.69 96 VAL A CA 1
ATOM 759 C C . VAL A 1 96 ? -5.544 4.076 0.510 1.00 97.69 96 VAL A C 1
ATOM 761 O O . VAL A 1 96 ? -6.450 3.273 0.716 1.00 97.69 96 VAL A O 1
ATOM 764 N N . ALA A 1 97 ? -4.334 3.938 1.059 1.00 98.12 97 ALA A N 1
ATOM 765 C CA . ALA A 1 97 ? -3.970 2.854 1.968 1.00 98.12 97 ALA A CA 1
ATOM 766 C C . ALA A 1 97 ? -4.881 2.807 3.203 1.00 98.12 97 ALA A C 1
ATOM 768 O O . ALA A 1 97 ? -5.363 1.741 3.582 1.00 98.12 97 ALA A O 1
ATOM 769 N N . TRP A 1 98 ? -5.169 3.963 3.804 1.00 97.31 98 TRP A N 1
ATOM 770 C CA . TRP A 1 98 ? -6.055 4.068 4.960 1.00 97.31 98 TRP A CA 1
ATOM 771 C C . TRP A 1 98 ? -7.474 3.589 4.646 1.00 97.31 98 TRP A C 1
ATOM 773 O O . TRP A 1 98 ? -8.048 2.793 5.394 1.00 97.31 98 TRP A O 1
ATOM 783 N N . ILE A 1 99 ? -8.032 4.028 3.513 1.00 96.44 99 ILE A N 1
ATOM 784 C CA . ILE A 1 99 ? -9.342 3.571 3.030 1.00 96.44 99 ILE A CA 1
ATOM 785 C C . ILE A 1 99 ? -9.321 2.062 2.793 1.00 96.44 99 ILE A C 1
ATOM 787 O O . ILE A 1 99 ? -10.217 1.356 3.258 1.00 96.44 99 ILE A O 1
ATOM 791 N N . ALA A 1 100 ? -8.280 1.569 2.123 1.00 97.31 100 ALA A N 1
ATOM 792 C CA . ALA A 1 100 ? -8.129 0.166 1.778 1.00 97.31 100 ALA A CA 1
ATOM 793 C C . ALA A 1 100 ? -8.120 -0.730 3.024 1.00 97.31 100 ALA A C 1
ATOM 795 O O . ALA A 1 100 ? -8.874 -1.704 3.101 1.00 97.31 100 ALA A O 1
ATOM 796 N N . VAL A 1 101 ? -7.317 -0.372 4.031 1.00 97.38 101 VAL A N 1
ATOM 797 C CA . VAL A 1 101 ? -7.190 -1.123 5.287 1.00 97.38 101 VAL A CA 1
ATOM 798 C C . VAL A 1 101 ? -8.506 -1.117 6.062 1.00 97.38 101 VAL A C 1
ATOM 800 O O . VAL A 1 101 ? -8.972 -2.178 6.476 1.00 97.38 101 VAL A O 1
ATOM 803 N N . LYS A 1 102 ? -9.157 0.043 6.210 1.00 96.06 102 LYS A N 1
ATOM 804 C CA . LYS A 1 102 ? -10.447 0.135 6.914 1.00 96.06 102 LYS A CA 1
ATOM 805 C C . LYS A 1 102 ? -11.550 -0.668 6.230 1.00 96.06 102 LYS A C 1
ATOM 807 O O . LYS A 1 102 ? -12.349 -1.303 6.914 1.00 96.06 102 LYS A O 1
ATOM 812 N N . LYS A 1 103 ? -11.590 -0.644 4.895 1.00 95.50 103 LYS A N 1
ATOM 813 C CA . LYS A 1 103 ? -12.573 -1.386 4.097 1.00 95.50 103 LYS A CA 1
ATOM 814 C C . LYS A 1 103 ? -12.385 -2.899 4.224 1.00 95.50 103 LYS A C 1
ATOM 816 O O . LYS A 1 103 ? -13.371 -3.620 4.334 1.00 95.50 103 LYS A O 1
ATOM 821 N N . ASN A 1 104 ? -11.140 -3.377 4.213 1.00 96.06 104 ASN A N 1
ATOM 822 C CA . ASN A 1 104 ? -10.834 -4.812 4.209 1.00 96.06 104 ASN A CA 1
ATOM 823 C C . ASN A 1 104 ? -10.776 -5.432 5.610 1.00 96.06 104 ASN A C 1
ATOM 825 O O . ASN A 1 104 ? -10.982 -6.635 5.757 1.00 96.06 104 ASN A O 1
ATOM 829 N N . PHE A 1 105 ? -10.533 -4.622 6.642 1.00 95.75 105 PHE A N 1
ATOM 830 C CA . PHE A 1 105 ? -10.427 -5.077 8.029 1.00 95.75 105 PHE A CA 1
ATOM 831 C C . PHE A 1 105 ? -11.348 -4.280 8.966 1.00 95.75 105 PHE A C 1
ATOM 833 O O . PHE A 1 105 ? -10.873 -3.672 9.932 1.00 95.75 105 PHE A O 1
ATOM 840 N N . PRO A 1 106 ? -12.669 -4.247 8.712 1.00 95.00 106 PRO A N 1
ATOM 841 C CA . PRO A 1 106 ? -13.590 -3.529 9.576 1.00 95.00 106 PRO A CA 1
ATOM 842 C C . PRO A 1 106 ? -13.610 -4.160 10.971 1.00 95.00 106 PRO A C 1
ATOM 844 O O . PRO A 1 106 ? -13.682 -5.381 11.132 1.00 95.00 106 PRO A O 1
ATOM 847 N N . CYS A 1 107 ? -13.585 -3.324 12.003 1.00 92.88 107 CYS A N 1
ATOM 848 C CA . CYS A 1 107 ? -13.864 -3.788 13.353 1.00 92.88 107 CYS A CA 1
ATOM 849 C C . CYS A 1 107 ? -15.328 -4.196 13.472 1.00 92.88 107 CYS A C 1
ATOM 851 O O . CYS A 1 107 ? -16.221 -3.464 13.043 1.00 92.88 107 CYS A O 1
ATOM 853 N N . LYS A 1 108 ? -15.591 -5.350 14.094 1.00 85.12 108 LYS A N 1
ATOM 854 C CA . LYS A 1 108 ? -16.952 -5.682 14.522 1.00 85.12 108 LYS A CA 1
ATOM 855 C C . LYS A 1 108 ? -17.385 -4.595 15.499 1.00 85.12 108 LYS A C 1
ATOM 857 O O . LYS A 1 108 ? -16.732 -4.412 16.526 1.00 85.12 108 LYS A O 1
ATOM 862 N N . GLN A 1 109 ? -18.455 -3.871 15.182 1.00 66.00 109 GLN A N 1
ATOM 863 C CA . GLN A 1 109 ? -19.050 -2.977 16.164 1.00 66.00 109 GLN A CA 1
ATOM 864 C C . GLN A 1 109 ? -19.439 -3.831 17.372 1.00 66.00 109 GLN A C 1
ATOM 866 O O . GLN A 1 109 ? -20.180 -4.806 17.229 1.00 66.00 109 GLN A O 1
ATOM 871 N N . ARG A 1 110 ? -18.915 -3.500 18.559 1.00 57.00 110 ARG A N 1
ATOM 872 C CA . ARG A 1 110 ? -19.559 -3.944 19.796 1.00 57.00 110 ARG A CA 1
ATOM 873 C C . ARG A 1 110 ? -20.968 -3.375 19.718 1.00 57.00 110 ARG A C 1
ATOM 875 O O . ARG A 1 110 ? -21.117 -2.156 19.693 1.00 57.00 110 ARG A O 1
ATOM 882 N N . SER A 1 111 ? -21.973 -4.236 19.595 1.00 46.84 111 SER A N 1
ATOM 883 C CA . SER A 1 111 ? -23.357 -3.792 19.659 1.00 46.84 111 SER A CA 1
ATOM 884 C C . SER A 1 111 ? -23.519 -3.010 20.961 1.00 46.84 111 SER A C 1
ATOM 886 O O . SER A 1 111 ? -23.252 -3.518 22.050 1.00 46.84 111 SER A O 1
ATOM 888 N N . THR A 1 112 ? -23.925 -1.749 20.860 1.00 52.56 112 THR A N 1
ATOM 889 C CA . THR A 1 112 ? -24.315 -0.928 22.014 1.00 52.56 112 THR A CA 1
ATOM 890 C C . THR A 1 112 ? -25.404 -1.618 22.847 1.00 52.56 112 THR A C 1
ATOM 892 O O . THR A 1 112 ? -25.459 -1.429 24.058 1.00 52.56 112 THR A O 1
ATOM 895 N N . HIS A 1 113 ? -26.162 -2.536 22.239 1.00 46.12 113 HIS A N 1
ATOM 896 C CA . HIS A 1 113 ? -27.137 -3.395 22.911 1.00 46.12 113 HIS A CA 1
ATOM 897 C C . HIS A 1 113 ? -26.554 -4.432 23.886 1.00 46.12 113 HIS A C 1
ATOM 899 O O . HIS A 1 113 ? -27.271 -4.874 24.779 1.00 46.12 113 HIS A O 1
ATOM 905 N N . ALA A 1 114 ? -25.276 -4.818 23.773 1.00 51.53 114 ALA A N 1
ATOM 906 C CA . ALA A 1 114 ? -24.672 -5.733 24.747 1.00 51.53 114 ALA A CA 1
ATOM 907 C C . ALA A 1 114 ? -24.498 -5.063 26.123 1.00 51.53 114 ALA A C 1
ATOM 909 O O . ALA A 1 114 ? -24.726 -5.701 27.146 1.00 51.53 114 ALA A O 1
ATOM 910 N N . LYS A 1 115 ? -24.182 -3.759 26.146 1.00 51.41 115 LYS A N 1
ATOM 911 C CA . LYS A 1 115 ? -24.098 -2.972 27.389 1.00 51.41 115 LYS A CA 1
ATOM 912 C C . LYS A 1 115 ? -25.476 -2.640 27.975 1.00 51.41 115 LYS A C 1
ATOM 914 O O . LYS A 1 115 ? -25.608 -2.592 29.193 1.00 51.41 115 LYS A O 1
ATOM 919 N N . GLU A 1 116 ? -26.503 -2.449 27.143 1.00 49.97 116 GLU A N 1
ATOM 920 C CA . GLU A 1 116 ? -27.881 -2.258 27.629 1.00 49.97 116 GLU A CA 1
ATOM 921 C C . GLU A 1 116 ? -28.440 -3.524 28.294 1.00 49.97 116 GLU A C 1
ATOM 923 O O . GLU A 1 116 ? -29.032 -3.433 29.365 1.00 49.97 116 GLU A O 1
ATOM 928 N N . MET A 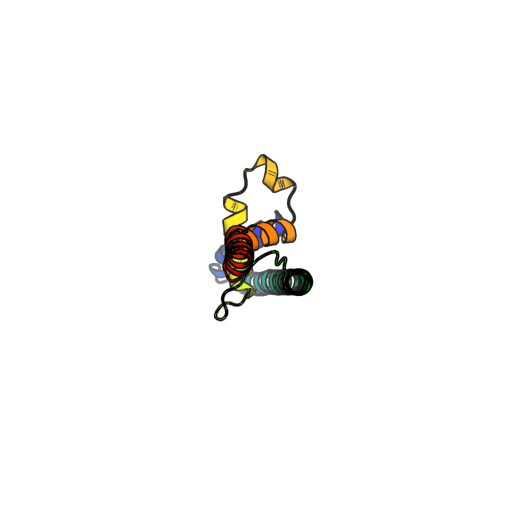1 117 ? -28.207 -4.718 27.736 1.00 57.66 117 MET A N 1
ATOM 929 C CA . MET A 1 117 ? -28.698 -5.968 28.341 1.00 57.66 117 MET A CA 1
ATOM 930 C C . MET A 1 117 ? -27.983 -6.344 29.652 1.00 57.66 117 MET A C 1
ATOM 932 O O . MET A 1 117 ? -28.607 -6.929 30.543 1.00 57.66 117 MET A O 1
ATOM 936 N N . GLU A 1 118 ? -26.710 -5.969 29.809 1.00 55.69 118 GLU A N 1
ATOM 937 C CA . GLU A 1 118 ? -25.965 -6.111 31.072 1.00 55.69 118 GLU A CA 1
ATOM 938 C C . GLU A 1 118 ? -26.553 -5.219 32.178 1.00 55.69 118 GLU A C 1
ATOM 940 O O . GLU A 1 118 ? -26.752 -5.669 33.307 1.00 55.69 118 GLU A O 1
ATOM 945 N N . HIS A 1 119 ? -26.911 -3.975 31.843 1.00 57.12 119 HIS A N 1
ATOM 946 C CA . HIS A 1 119 ? -27.469 -3.022 32.805 1.00 57.12 119 HIS A CA 1
ATOM 947 C C . HIS A 1 119 ? -28.911 -3.366 33.216 1.00 57.12 119 HIS A C 1
ATOM 949 O O . HIS A 1 119 ? -29.322 -3.100 34.345 1.00 57.12 119 HIS A O 1
ATOM 955 N N . VAL A 1 120 ? -29.679 -3.984 32.314 1.00 59.78 120 VAL A N 1
ATOM 956 C CA . VAL A 1 120 ? -31.050 -4.433 32.588 1.00 59.78 120 VAL A CA 1
ATOM 957 C C . VAL A 1 120 ? -31.058 -5.700 33.455 1.00 59.78 120 VAL A C 1
ATOM 959 O O . VAL A 1 120 ? -31.859 -5.791 34.381 1.00 59.78 120 VAL A O 1
ATOM 962 N N . SER A 1 121 ? -30.126 -6.640 33.254 1.00 59.03 121 SER A N 1
ATOM 963 C CA . SER A 1 121 ? -30.021 -7.839 34.112 1.00 59.03 121 SER A CA 1
ATOM 964 C C . SER A 1 121 ? -29.641 -7.508 35.562 1.00 59.03 121 SER A C 1
ATOM 966 O O . SER A 1 121 ? -30.119 -8.161 36.491 1.00 59.03 121 SER A O 1
ATOM 968 N N . ALA A 1 122 ? -28.837 -6.461 35.775 1.00 61.94 122 ALA A N 1
ATOM 969 C CA . ALA A 1 122 ? -28.496 -5.975 37.113 1.00 61.94 122 ALA A CA 1
ATOM 970 C C . ALA A 1 122 ? -29.692 -5.340 37.852 1.00 61.94 122 ALA A C 1
ATOM 972 O O . ALA A 1 122 ? -29.761 -5.413 39.075 1.00 61.94 122 ALA A O 1
ATOM 973 N N . LEU A 1 123 ? -30.655 -4.759 37.127 1.00 60.16 123 LEU A N 1
ATOM 974 C CA . LEU A 1 123 ? -31.856 -4.138 37.704 1.00 60.16 123 LEU A CA 1
ATOM 975 C C . LEU A 1 123 ? -32.954 -5.145 38.081 1.00 60.16 123 LEU A C 1
ATOM 977 O O . LEU A 1 123 ? -33.791 -4.829 38.919 1.00 60.16 123 LEU A O 1
ATOM 981 N N . PHE A 1 124 ? -32.947 -6.348 37.501 1.00 62.41 124 PHE A N 1
ATOM 982 C CA . PHE A 1 124 ? -33.927 -7.408 37.788 1.00 62.41 124 PHE A CA 1
ATOM 983 C C . PHE A 1 124 ? -33.428 -8.476 38.777 1.00 62.41 124 PHE A C 1
ATOM 985 O O . PHE A 1 124 ? -34.122 -9.462 39.010 1.00 62.41 124 PHE A O 1
ATOM 992 N N . SER A 1 125 ? -32.235 -8.292 39.353 1.00 54.00 125 SER A N 1
ATOM 993 C CA . SER A 1 125 ? -31.626 -9.224 40.317 1.00 54.00 125 SER A CA 1
ATOM 994 C C . SER A 1 125 ? -31.779 -8.783 41.785 1.00 54.00 125 SER A C 1
ATOM 996 O O . SER A 1 125 ? -31.056 -9.285 42.647 1.00 54.00 125 SER A O 1
ATOM 998 N N . HIS A 1 126 ? -32.706 -7.860 42.074 1.00 45.44 126 HIS A N 1
ATOM 999 C CA . HIS A 1 126 ? -33.078 -7.433 43.427 1.00 45.44 126 HIS A CA 1
ATOM 1000 C C . HIS A 1 126 ? -34.554 -7.687 43.719 1.00 45.44 126 HIS A C 1
ATOM 1002 O O . HIS A 1 126 ? -35.389 -7.373 42.842 1.00 45.44 126 HIS A O 1
#

Secondary structure (DSSP, 8-state):
-HHHHHHHHHHHHHHTS-SHHHHHHHHHHHHHHHHHHHHHHHHHHHHHHHHHTTT--S----TT----HHHHHHHHHHHHHHS-HHHHTT--HHHHHHHHHHHHSPPPP--HHHHHHHHHHHHT--

Organism: NCBI:txid454

pLDDT: mean 89.52, std 14.55, range [45.44, 98.56]